Protein AF-A0A935FF14-F1 (afdb_monomer_lite)

pLDDT: mean 79.02, std 20.17, range [33.75, 96.62]

Foldseek 3Di:
DDDDDDDDDDDPDPPPPPLPPDDPPDDFDQDALLRLQVQFQFKFKWWWFAPDQFWIDIDTDGTPGHHVAAEADDDTGAALLRHGLNRLVVCVVVVVVPDPVLNVVSVVQSPDRTFMFMFGWHDDPRHTYTDRGPNSSSVCRTPPHPNVVVSVVSNVVSVVVVPDDDVPPDDDD

Structure (mmCIF, N/CA/C/O backbone):
data_AF-A0A935FF14-F1
#
_entry.id   AF-A0A935FF14-F1
#
loop_
_atom_site.group_PDB
_atom_site.id
_atom_site.type_symbol
_atom_site.label_atom_id
_atom_site.label_alt_id
_atom_site.label_comp_id
_atom_site.label_asym_id
_atom_site.label_entity_id
_atom_site.label_seq_id
_atom_site.pdbx_PDB_ins_code
_atom_site.Cartn_x
_atom_site.Cartn_y
_atom_site.Cartn_z
_atom_site.occupancy
_atom_site.B_iso_or_equiv
_atom_site.auth_seq_id
_atom_site.auth_comp_id
_atom_site.auth_asym_id
_atom_site.auth_atom_id
_atom_site.pdbx_PDB_model_num
ATOM 1 N N . MET A 1 1 ? 5.316 64.089 -0.628 1.00 36.31 1 MET A N 1
ATOM 2 C CA . MET A 1 1 ? 4.034 63.837 -1.321 1.00 36.31 1 MET A CA 1
ATOM 3 C C . MET A 1 1 ? 4.049 62.413 -1.860 1.00 36.31 1 MET A C 1
ATOM 5 O O . MET A 1 1 ? 5.102 61.960 -2.280 1.00 36.31 1 MET A O 1
ATOM 9 N N . SER A 1 2 ? 2.904 61.742 -1.722 1.00 37.34 2 SER A N 1
ATOM 10 C CA . SER A 1 2 ? 2.477 60.377 -2.091 1.00 37.34 2 SER A CA 1
ATOM 11 C C . SER A 1 2 ? 3.098 59.782 -3.379 1.00 37.34 2 SER A C 1
ATOM 13 O O . SER A 1 2 ? 3.523 60.529 -4.244 1.00 37.34 2 SER A O 1
ATOM 15 N N . ALA A 1 3 ? 3.149 58.468 -3.633 1.00 36.84 3 ALA A N 1
ATOM 16 C CA . ALA A 1 3 ? 2.221 57.410 -3.250 1.00 36.84 3 ALA A CA 1
ATOM 17 C C . ALA A 1 3 ? 2.850 56.000 -3.314 1.00 36.84 3 ALA A C 1
ATOM 19 O O . ALA A 1 3 ? 3.763 55.710 -4.084 1.00 36.84 3 ALA A O 1
ATOM 20 N N . THR A 1 4 ? 2.261 55.124 -2.511 1.00 47.81 4 THR A N 1
ATOM 21 C CA . THR A 1 4 ? 2.372 53.667 -2.427 1.00 47.81 4 THR A CA 1
ATOM 22 C C . THR A 1 4 ? 2.079 52.931 -3.743 1.00 47.81 4 THR A C 1
ATOM 24 O O . THR A 1 4 ? 1.053 53.161 -4.376 1.00 47.81 4 THR A O 1
ATOM 27 N N . ARG A 1 5 ? 2.895 51.919 -4.077 1.00 42.97 5 ARG A N 1
ATOM 28 C CA . ARG A 1 5 ? 2.479 50.759 -4.891 1.00 42.97 5 ARG A CA 1
ATOM 29 C C . ARG A 1 5 ? 3.102 49.472 -4.347 1.00 42.97 5 ARG A C 1
ATOM 31 O O . ARG A 1 5 ? 4.299 49.249 -4.475 1.00 42.97 5 ARG A O 1
ATOM 38 N N . ARG A 1 6 ? 2.260 48.618 -3.759 1.00 49.72 6 ARG A N 1
ATOM 39 C CA . ARG A 1 6 ? 2.514 47.179 -3.599 1.00 49.72 6 ARG A CA 1
ATOM 40 C C . ARG A 1 6 ? 2.119 46.468 -4.899 1.00 49.72 6 ARG A C 1
ATOM 42 O O . ARG A 1 6 ? 0.988 46.662 -5.339 1.00 49.72 6 ARG A O 1
ATOM 49 N N . PRO A 1 7 ? 2.952 45.574 -5.439 1.00 44.75 7 PRO A N 1
ATOM 50 C CA . PRO A 1 7 ? 2.498 44.344 -6.074 1.00 44.75 7 PRO A CA 1
ATOM 51 C C . PRO A 1 7 ? 2.697 43.216 -5.043 1.00 44.75 7 PRO A C 1
ATOM 53 O O . PRO A 1 7 ? 3.767 43.066 -4.468 1.00 44.75 7 PRO A O 1
ATOM 56 N N . GLY A 1 8 ? 1.671 42.492 -4.611 1.00 36.62 8 GLY A N 1
ATOM 57 C CA . GLY A 1 8 ? 0.818 41.684 -5.473 1.00 36.62 8 GLY A CA 1
ATOM 58 C C . GLY A 1 8 ? 1.291 40.239 -5.333 1.00 36.62 8 GLY A C 1
ATOM 59 O O . GLY A 1 8 ? 2.106 39.768 -6.117 1.00 36.62 8 GLY A O 1
ATOM 60 N N . ALA A 1 9 ? 0.840 39.573 -4.269 1.00 46.12 9 ALA A N 1
ATOM 61 C CA . ALA A 1 9 ? 1.061 38.154 -4.043 1.00 46.12 9 ALA A CA 1
ATOM 62 C C . ALA A 1 9 ? 0.356 37.338 -5.137 1.00 46.12 9 ALA A C 1
ATOM 64 O O . ALA A 1 9 ? -0.856 37.452 -5.290 1.00 46.12 9 ALA A O 1
ATOM 65 N N . CYS A 1 10 ? 1.111 36.523 -5.873 1.00 39.31 10 CYS A N 1
ATOM 66 C CA . CYS A 1 10 ? 0.623 35.376 -6.647 1.00 39.31 10 CYS A CA 1
ATOM 67 C C . CYS A 1 10 ? 1.812 34.471 -7.022 1.00 39.31 10 CYS A C 1
ATOM 69 O O . CYS A 1 10 ? 2.139 34.278 -8.185 1.00 39.31 10 CYS A O 1
ATOM 71 N N . PHE A 1 11 ? 2.495 33.922 -6.016 1.00 42.91 11 PHE A N 1
ATOM 72 C CA . PHE A 1 11 ? 3.443 32.818 -6.193 1.00 42.91 11 PHE A CA 1
ATOM 73 C C . PHE A 1 11 ? 2.891 31.614 -5.438 1.00 42.91 11 PHE A C 1
ATOM 75 O O . PHE A 1 11 ? 3.182 31.418 -4.264 1.00 42.91 11 PHE A O 1
ATOM 82 N N . GLY A 1 12 ? 2.016 30.847 -6.084 1.00 38.44 12 GLY A N 1
ATOM 83 C CA . GLY A 1 12 ? 1.423 29.686 -5.423 1.00 38.44 12 GLY A CA 1
ATOM 84 C C . GLY A 1 12 ? 0.294 29.014 -6.186 1.00 38.44 12 GLY A C 1
ATOM 85 O O . GLY A 1 12 ? -0.711 28.693 -5.575 1.00 38.44 12 GLY A O 1
ATOM 86 N N . ALA A 1 13 ? 0.407 28.839 -7.506 1.00 42.31 13 ALA A N 1
ATOM 87 C CA . ALA A 1 13 ? -0.578 28.034 -8.249 1.00 42.31 13 ALA A CA 1
ATOM 88 C C . ALA A 1 13 ? -0.100 27.475 -9.605 1.00 42.31 13 ALA A C 1
ATOM 90 O O . ALA A 1 13 ? -0.873 26.812 -10.286 1.00 42.31 13 ALA A O 1
ATOM 91 N N . ALA A 1 14 ? 1.146 27.709 -10.034 1.00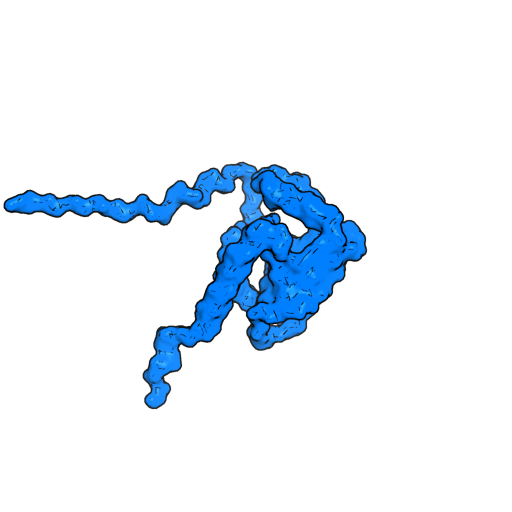 39.62 14 ALA A N 1
ATOM 92 C CA . ALA A 1 14 ? 1.542 27.455 -11.428 1.00 39.62 14 ALA A CA 1
ATOM 93 C C . ALA A 1 14 ? 2.401 26.194 -11.670 1.00 39.62 14 ALA A C 1
ATOM 95 O O . ALA A 1 14 ? 2.837 25.976 -12.793 1.00 39.62 14 ALA A O 1
ATOM 96 N N . LEU A 1 15 ? 2.644 25.343 -10.664 1.00 40.50 15 LEU A N 1
ATOM 97 C CA . LEU A 1 15 ? 3.533 24.170 -10.807 1.00 40.50 15 LEU A CA 1
ATOM 98 C C . LEU A 1 15 ? 2.837 22.798 -10.746 1.00 40.50 15 LEU A C 1
ATOM 100 O O . LEU A 1 15 ? 3.503 21.781 -10.906 1.00 40.50 15 LEU A O 1
ATOM 104 N N . LEU A 1 16 ? 1.509 22.748 -10.586 1.00 41.53 16 LEU A N 1
ATOM 105 C CA . LEU A 1 16 ? 0.749 21.487 -10.503 1.00 41.53 16 LEU A CA 1
ATOM 106 C C . LEU A 1 16 ? -0.112 21.168 -11.737 1.00 41.53 16 LEU A C 1
ATOM 108 O O . LEU A 1 16 ? -0.604 20.05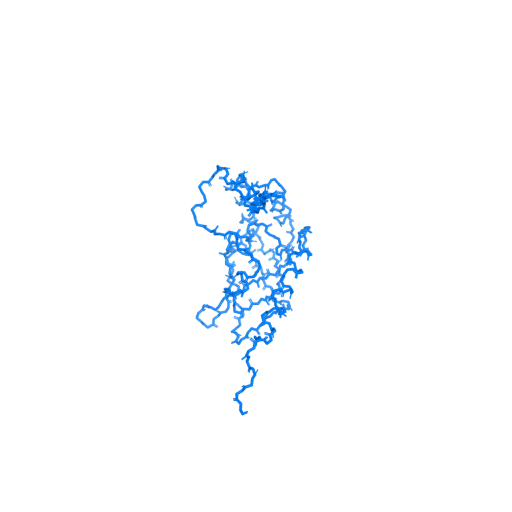2 -11.857 1.00 41.53 16 LEU A O 1
ATOM 112 N N . ALA A 1 17 ? -0.252 22.093 -12.691 1.00 42.12 17 ALA A N 1
ATOM 113 C CA . ALA A 1 17 ? -1.128 21.902 -13.854 1.00 42.12 17 ALA A CA 1
ATOM 114 C C . ALA A 1 17 ? -0.445 21.258 -15.082 1.00 42.12 17 ALA A C 1
ATOM 116 O O . ALA A 1 17 ? -1.123 20.889 -16.036 1.00 42.12 17 ALA A O 1
ATOM 117 N N . ALA A 1 18 ? 0.882 21.090 -15.084 1.00 39.12 18 ALA A N 1
ATOM 118 C CA . ALA A 1 18 ? 1.626 20.695 -16.289 1.00 39.12 18 ALA A CA 1
ATOM 119 C C . ALA A 1 18 ? 1.858 19.176 -16.466 1.00 39.12 18 ALA A C 1
ATOM 121 O O . ALA A 1 18 ? 2.474 18.774 -17.448 1.00 39.12 18 ALA A O 1
ATOM 122 N N . TRP A 1 19 ? 1.362 18.318 -15.564 1.00 44.94 19 TRP A N 1
ATOM 123 C CA . TRP A 1 19 ? 1.545 16.853 -15.648 1.00 44.94 19 TRP A CA 1
ATOM 124 C C . TRP A 1 19 ? 0.269 16.058 -15.969 1.00 44.94 19 TRP A C 1
ATOM 126 O O . TRP A 1 19 ? 0.285 14.831 -15.944 1.00 44.94 19 TRP A O 1
ATOM 136 N N . LEU A 1 20 ? -0.826 16.731 -16.334 1.00 42.19 20 LEU A N 1
ATOM 137 C CA . LEU A 1 20 ? -2.100 16.097 -16.714 1.00 42.19 20 LEU A CA 1
ATOM 138 C C . LEU A 1 20 ? -2.256 15.914 -18.240 1.00 42.19 20 LEU A C 1
ATOM 140 O O . LEU A 1 20 ? -3.359 15.937 -18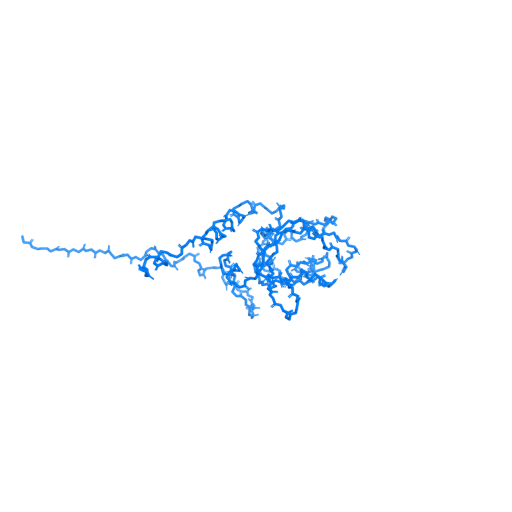.781 1.00 42.19 20 LEU A O 1
ATOM 144 N N . GLY A 1 21 ? -1.144 15.725 -18.954 1.00 35.56 21 GLY A N 1
ATOM 145 C CA . GLY A 1 21 ? -1.132 15.500 -20.398 1.00 35.56 21 GLY A CA 1
ATOM 146 C C . GLY A 1 21 ? -1.257 14.022 -20.783 1.00 35.56 21 GLY A C 1
ATOM 147 O O . GLY A 1 21 ? -0.315 13.257 -20.610 1.00 35.56 21 GLY A O 1
ATOM 148 N N . ALA A 1 22 ? -2.387 13.678 -21.406 1.00 38.72 22 ALA A N 1
ATOM 149 C CA . ALA A 1 22 ? -2.628 12.500 -22.252 1.00 38.72 22 ALA A CA 1
ATOM 150 C C . ALA A 1 22 ? -2.812 11.127 -21.567 1.00 38.72 22 ALA A C 1
ATOM 152 O O . ALA A 1 22 ? -1.971 10.228 -21.602 1.00 38.72 22 ALA A O 1
ATOM 153 N N . GLY A 1 23 ? -4.031 10.926 -21.077 1.00 34.22 23 GLY A N 1
ATOM 154 C CA . GLY A 1 23 ? -4.658 9.625 -20.866 1.00 34.22 23 GLY A CA 1
ATOM 155 C C . GLY A 1 23 ? -5.933 9.843 -20.069 1.00 34.22 23 GLY A C 1
ATOM 156 O O . GLY A 1 23 ? -5.854 10.350 -18.958 1.00 34.22 23 GLY A O 1
ATOM 157 N N . ARG A 1 24 ? -7.105 9.533 -20.631 1.00 34.56 24 ARG A N 1
ATOM 158 C CA . ARG A 1 24 ? -8.375 9.581 -19.893 1.00 34.56 24 ARG A CA 1
ATOM 159 C C . ARG A 1 24 ? -8.261 8.686 -18.655 1.00 34.56 24 ARG A C 1
ATOM 161 O O . ARG A 1 24 ? -8.312 7.465 -18.773 1.00 34.56 24 ARG A O 1
ATOM 168 N N . VAL A 1 25 ? -8.059 9.297 -17.492 1.00 39.69 25 VAL A N 1
ATOM 169 C CA . VAL A 1 25 ? -8.242 8.669 -16.184 1.00 39.69 25 VAL A CA 1
ATOM 170 C C . VAL A 1 25 ? -9.567 9.207 -15.668 1.00 39.69 25 VAL A C 1
ATOM 172 O O . VAL A 1 25 ? -9.617 10.185 -14.928 1.00 39.69 25 VAL A O 1
ATOM 175 N N . ASP A 1 26 ? -10.657 8.615 -16.150 1.00 36.69 26 ASP A N 1
ATOM 176 C CA . ASP A 1 26 ? -11.959 8.812 -15.532 1.00 36.69 26 ASP A CA 1
ATOM 177 C C . ASP A 1 26 ? -11.897 8.196 -14.118 1.00 36.69 26 ASP A C 1
ATOM 179 O O . ASP A 1 26 ? -11.708 6.990 -13.965 1.00 36.69 26 ASP A O 1
ATOM 183 N N . ALA A 1 27 ? -12.035 9.065 -13.110 1.00 33.75 27 ALA A N 1
ATOM 184 C CA . ALA A 1 27 ? -12.112 8.824 -11.662 1.00 33.75 27 ALA A CA 1
ATOM 185 C C . ALA A 1 27 ? -10.812 8.517 -10.881 1.00 33.75 27 ALA A C 1
ATOM 187 O O . ALA A 1 27 ? -10.233 7.435 -10.959 1.00 33.75 27 ALA A O 1
ATOM 188 N N . GLY A 1 28 ? -10.472 9.464 -9.994 1.00 50.06 28 GLY A N 1
ATOM 189 C CA . GLY A 1 28 ? -9.642 9.291 -8.799 1.00 50.06 28 GLY A CA 1
ATOM 190 C C . GLY A 1 28 ? -8.719 10.488 -8.569 1.00 50.06 28 GLY A C 1
ATOM 191 O O . GLY A 1 28 ? -7.712 10.656 -9.248 1.00 50.06 28 GLY A O 1
ATOM 192 N N . GLU A 1 29 ? -9.059 11.347 -7.616 1.00 54.59 29 GLU A N 1
ATOM 193 C CA . GLU A 1 29 ? -8.128 12.361 -7.119 1.00 54.59 29 GLU A CA 1
ATOM 194 C C . GLU A 1 29 ? -6.936 11.658 -6.451 1.00 54.59 29 GLU A C 1
ATOM 196 O O . GLU A 1 29 ? -7.119 10.675 -5.728 1.00 54.59 29 GLU A O 1
ATOM 201 N N . GLN A 1 30 ? -5.708 12.119 -6.703 1.00 70.62 30 GLN A N 1
ATOM 202 C CA . GLN A 1 30 ? -4.558 11.630 -5.947 1.00 70.62 30 GLN A CA 1
ATOM 203 C C . GLN A 1 30 ? -4.655 12.186 -4.527 1.00 70.62 30 GLN A C 1
ATOM 205 O O . GLN A 1 30 ? -4.373 13.359 -4.299 1.00 70.62 30 GLN A O 1
ATOM 210 N N . LEU A 1 31 ? -5.043 11.336 -3.580 1.00 80.38 31 LEU A N 1
ATOM 211 C CA . LEU A 1 31 ? -5.248 11.764 -2.206 1.00 80.38 31 LEU A CA 1
ATOM 212 C C . LEU A 1 31 ? -3.917 11.974 -1.486 1.00 80.38 31 LEU A C 1
ATOM 214 O O . LEU A 1 31 ? -2.977 11.176 -1.578 1.00 80.38 31 LEU A O 1
ATOM 218 N N . THR A 1 32 ? -3.859 13.044 -0.705 1.00 87.81 32 THR A N 1
ATOM 219 C CA . THR A 1 32 ? -2.825 13.242 0.303 1.00 87.81 32 THR A CA 1
ATOM 220 C C . THR A 1 32 ? -2.978 12.221 1.432 1.00 87.81 32 THR A C 1
ATOM 222 O O . THR A 1 32 ? -4.049 11.665 1.685 1.00 87.81 32 THR A O 1
ATOM 225 N N . VAL A 1 33 ? -1.903 12.011 2.195 1.00 90.31 33 VAL A N 1
ATOM 226 C CA . VAL A 1 33 ? -1.930 11.133 3.377 1.00 90.31 33 VAL A CA 1
ATOM 227 C C . VAL A 1 33 ? -2.997 11.568 4.391 1.00 90.31 33 VAL A C 1
ATOM 229 O O . VAL A 1 33 ? -3.641 10.723 5.014 1.00 90.31 33 VAL A O 1
ATOM 232 N N . LYS A 1 34 ? -3.221 12.880 4.528 1.00 90.75 34 LYS A N 1
ATOM 233 C CA . LYS A 1 34 ? -4.234 13.446 5.424 1.00 90.75 34 LYS A CA 1
ATOM 234 C C . LYS A 1 34 ? -5.653 13.109 4.965 1.00 90.75 34 LYS A C 1
ATOM 236 O O . LYS A 1 34 ? -6.477 12.730 5.793 1.00 90.75 34 LYS A O 1
ATOM 241 N N . GLU A 1 35 ? -5.927 13.188 3.666 1.00 90.00 35 GLU A N 1
ATOM 242 C CA . GLU A 1 35 ? -7.234 12.835 3.098 1.00 90.00 35 GLU A CA 1
ATOM 243 C C . GLU A 1 35 ? -7.511 11.334 3.190 1.00 90.00 35 GLU A C 1
ATOM 245 O O . GLU A 1 35 ? -8.615 10.940 3.569 1.00 90.00 35 GLU A O 1
ATOM 250 N N . LEU A 1 36 ? -6.504 10.489 2.943 1.00 89.38 36 LEU A N 1
ATOM 251 C CA . LEU A 1 36 ? -6.620 9.042 3.150 1.00 89.38 36 LEU A CA 1
ATOM 252 C C . LEU A 1 36 ? -6.933 8.712 4.602 1.00 89.38 36 LEU A C 1
ATOM 254 O O . LEU A 1 36 ? -7.861 7.954 4.881 1.00 89.38 36 LEU A O 1
ATOM 258 N N . LEU A 1 37 ? -6.199 9.316 5.538 1.00 91.31 37 LEU A N 1
ATOM 259 C CA . LEU A 1 37 ? -6.439 9.122 6.961 1.00 91.31 37 LEU A CA 1
ATOM 260 C C . LEU A 1 37 ? -7.836 9.608 7.372 1.00 91.31 37 LEU A C 1
ATOM 262 O O . LEU A 1 37 ? -8.497 8.956 8.179 1.00 91.31 37 LEU A O 1
ATOM 266 N N . ALA A 1 38 ? -8.310 10.727 6.821 1.00 89.88 38 ALA A N 1
ATOM 267 C CA . ALA A 1 38 ? -9.646 11.249 7.097 1.00 89.88 38 ALA A CA 1
ATOM 268 C C . ALA A 1 38 ? -10.757 10.281 6.654 1.00 89.88 38 ALA A C 1
ATOM 270 O O . ALA A 1 38 ? -11.757 10.148 7.355 1.00 89.88 38 ALA A O 1
ATOM 271 N N . ARG A 1 39 ? -10.557 9.568 5.538 1.00 87.88 39 ARG A N 1
ATOM 272 C CA . ARG A 1 39 ? -11.496 8.572 4.985 1.00 87.88 39 ARG A CA 1
ATOM 273 C C . ARG A 1 39 ? -11.357 7.174 5.597 1.00 87.88 39 ARG A C 1
ATOM 275 O O . ARG A 1 39 ? -12.103 6.268 5.230 1.00 87.88 39 ARG A O 1
ATOM 282 N N . SER A 1 40 ? -10.405 6.988 6.506 1.00 90.75 40 SER A N 1
ATOM 283 C CA . SER A 1 40 ? -10.079 5.686 7.080 1.00 90.75 40 SER A CA 1
ATOM 284 C C . SER A 1 40 ? -10.585 5.544 8.508 1.00 90.75 40 SER A C 1
ATOM 286 O O . SER A 1 40 ? -10.657 6.507 9.272 1.00 90.75 40 SER A O 1
ATOM 288 N N . SER A 1 41 ? -10.895 4.306 8.871 1.00 92.81 41 SER A N 1
ATOM 289 C CA . SER A 1 41 ? -11.275 3.871 10.218 1.00 92.81 41 SER A CA 1
ATOM 290 C C . SER A 1 41 ? -10.088 3.257 10.972 1.00 92.81 41 SER A C 1
ATOM 292 O O . SER A 1 41 ? -10.046 3.290 12.200 1.00 92.81 41 SER A O 1
ATOM 294 N N . ALA A 1 42 ? -9.092 2.739 10.244 1.00 93.62 42 ALA A N 1
ATOM 295 C CA . ALA A 1 42 ? -7.839 2.262 10.817 1.00 93.62 42 ALA A CA 1
ATOM 296 C C . ALA A 1 42 ? -6.676 2.338 9.810 1.00 93.62 42 ALA A C 1
ATOM 298 O O . ALA A 1 42 ? -6.883 2.458 8.601 1.00 93.62 42 ALA A O 1
ATOM 299 N N . VAL A 1 43 ? -5.446 2.239 10.314 1.00 94.69 43 VAL A N 1
ATOM 300 C CA . VAL A 1 43 ? -4.209 2.142 9.528 1.00 94.69 43 VAL A CA 1
ATOM 301 C C . VAL A 1 43 ? -3.324 1.041 10.107 1.00 94.69 43 VAL A C 1
ATOM 303 O O . VAL A 1 43 ? -3.066 1.003 11.312 1.00 94.69 43 VAL A O 1
ATOM 306 N N . ILE A 1 44 ? -2.831 0.155 9.245 1.00 94.69 44 ILE A N 1
ATOM 307 C CA . ILE A 1 44 ? -2.095 -1.048 9.646 1.00 94.69 44 ILE A CA 1
ATOM 308 C C . ILE A 1 44 ? -0.883 -1.303 8.750 1.00 94.69 44 ILE A C 1
ATOM 310 O O . ILE A 1 44 ? -0.914 -1.048 7.548 1.00 94.69 44 ILE A O 1
ATOM 314 N N . GLU A 1 45 ? 0.184 -1.841 9.328 1.00 95.75 45 GLU A N 1
ATOM 315 C CA . GLU A 1 45 ? 1.273 -2.469 8.587 1.00 95.75 45 GLU A CA 1
ATOM 316 C C . GLU A 1 45 ? 0.939 -3.926 8.285 1.00 95.75 45 GLU A C 1
ATOM 318 O O . GLU A 1 45 ? 0.555 -4.688 9.175 1.00 95.75 45 GLU A O 1
ATOM 323 N N . VAL A 1 46 ? 1.146 -4.334 7.037 1.00 94.94 46 VAL A N 1
ATOM 324 C CA . VAL A 1 46 ? 0.927 -5.708 6.588 1.00 94.94 46 VAL A CA 1
ATOM 325 C C . VAL A 1 46 ? 2.164 -6.272 5.902 1.00 94.94 46 VAL A C 1
ATOM 327 O O . VAL A 1 46 ? 2.949 -5.550 5.279 1.00 94.94 46 VAL A O 1
ATOM 330 N N . SER A 1 47 ? 2.305 -7.591 5.980 1.00 95.50 47 SER A N 1
ATOM 331 C CA . SER A 1 47 ? 3.186 -8.376 5.124 1.00 95.50 47 SER A CA 1
ATOM 332 C C . SER A 1 47 ? 2.346 -9.052 4.048 1.00 95.50 47 SER A C 1
ATOM 334 O O . SER A 1 47 ? 1.345 -9.700 4.348 1.00 95.50 47 SER A O 1
ATOM 336 N N . VAL A 1 48 ? 2.739 -8.895 2.789 1.00 94.12 48 VAL A N 1
ATOM 337 C CA . VAL A 1 48 ? 2.106 -9.530 1.634 1.00 94.12 48 VAL A CA 1
ATOM 338 C C . VAL A 1 48 ? 3.074 -10.547 1.063 1.00 94.12 48 VAL A C 1
ATOM 340 O O . VAL A 1 48 ? 4.175 -10.192 0.656 1.00 94.12 48 VAL A O 1
ATOM 343 N N . THR A 1 49 ? 2.653 -11.803 0.976 1.00 94.50 49 THR A N 1
ATOM 344 C CA . THR A 1 49 ? 3.402 -12.876 0.312 1.00 94.50 49 THR A CA 1
ATOM 345 C C . THR A 1 49 ? 2.668 -13.306 -0.949 1.00 94.50 49 THR A C 1
ATOM 347 O O . THR A 1 49 ? 1.463 -13.549 -0.912 1.00 94.50 49 THR A O 1
ATOM 350 N N . PHE A 1 50 ? 3.370 -13.432 -2.075 1.00 93.06 50 PHE A N 1
ATOM 351 C CA . PHE A 1 50 ? 2.764 -13.919 -3.314 1.00 93.06 50 PHE A CA 1
ATOM 352 C C . PHE A 1 50 ? 2.651 -15.445 -3.297 1.00 93.06 50 PHE A C 1
ATOM 354 O O . PHE A 1 50 ? 3.648 -16.154 -3.432 1.00 93.06 50 PHE A O 1
ATOM 361 N N . ALA A 1 51 ? 1.422 -15.949 -3.198 1.00 89.38 51 ALA A N 1
ATOM 362 C CA . ALA A 1 51 ? 1.090 -17.374 -3.234 1.00 89.38 51 ALA A CA 1
ATOM 363 C C . ALA A 1 51 ? 0.782 -17.836 -4.674 1.00 89.38 51 ALA A C 1
ATOM 365 O O . ALA A 1 51 ? -0.230 -18.476 -4.941 1.00 89.38 51 ALA A O 1
ATOM 366 N N . GLY A 1 52 ? 1.626 -17.435 -5.629 1.00 87.25 52 GLY A N 1
ATOM 367 C CA . GLY A 1 52 ? 1.407 -17.617 -7.066 1.00 87.25 52 GLY A CA 1
ATOM 368 C C . GLY A 1 52 ? 1.254 -16.292 -7.815 1.00 87.25 52 GLY A C 1
ATOM 369 O O . GLY A 1 52 ? 1.648 -15.232 -7.333 1.00 87.25 52 GLY A O 1
ATOM 370 N N . ALA A 1 53 ? 0.736 -16.352 -9.042 1.00 85.12 53 ALA A N 1
ATOM 371 C CA . ALA A 1 53 ? 0.618 -15.182 -9.915 1.00 85.12 53 ALA A CA 1
ATOM 372 C C . ALA A 1 53 ? -0.595 -14.293 -9.565 1.00 85.12 53 ALA A C 1
ATOM 374 O O . ALA A 1 53 ? -0.491 -13.064 -9.548 1.00 85.12 53 ALA A O 1
ATOM 375 N N . ARG A 1 54 ? -1.720 -14.928 -9.209 1.00 86.56 54 ARG A N 1
ATOM 376 C CA . ARG A 1 54 ? -3.022 -14.285 -8.944 1.00 86.56 54 ARG A CA 1
ATOM 377 C C . ARG A 1 54 ? -3.432 -14.261 -7.477 1.00 86.56 54 ARG A C 1
ATOM 379 O O . ARG A 1 54 ? -4.459 -13.680 -7.155 1.00 86.56 54 ARG A O 1
ATOM 386 N N . ALA A 1 55 ? -2.652 -14.890 -6.607 1.00 84.88 55 ALA A N 1
ATOM 387 C CA . ALA A 1 55 ? -2.982 -15.040 -5.201 1.00 84.88 55 ALA A CA 1
ATOM 388 C C . ALA A 1 55 ? -1.923 -14.385 -4.319 1.00 84.88 55 ALA A C 1
ATOM 390 O O . ALA A 1 55 ? -0.729 -14.358 -4.637 1.00 84.88 55 ALA A O 1
ATOM 391 N N . LEU A 1 56 ? -2.385 -13.877 -3.186 1.00 90.69 56 LEU A N 1
ATOM 392 C CA . LEU A 1 56 ? -1.546 -13.339 -2.136 1.00 90.69 56 LEU A CA 1
ATOM 393 C C . LEU A 1 56 ? -2.019 -13.850 -0.771 1.00 90.69 56 LEU A C 1
ATOM 395 O O . LEU A 1 56 ? -3.167 -14.260 -0.604 1.00 90.69 56 LEU A O 1
ATOM 399 N N . ARG A 1 57 ? -1.109 -13.834 0.197 1.00 91.31 57 ARG A N 1
ATOM 400 C CA . ARG A 1 57 ? -1.379 -14.010 1.623 1.00 91.31 57 ARG A CA 1
ATOM 401 C C . ARG A 1 57 ? -1.028 -12.696 2.307 1.00 91.31 57 ARG A C 1
ATOM 403 O O . ARG A 1 57 ? 0.097 -12.227 2.147 1.00 91.31 57 ARG A O 1
ATOM 410 N N . VAL A 1 58 ? -1.987 -12.110 3.021 1.00 92.38 58 VAL A N 1
ATOM 411 C CA . VAL A 1 58 ? -1.782 -10.885 3.805 1.00 92.38 58 VAL A CA 1
ATOM 412 C C . VAL A 1 58 ? -1.757 -11.246 5.277 1.00 92.38 58 VAL A C 1
ATOM 414 O O . VAL A 1 58 ? -2.661 -11.920 5.764 1.00 92.38 58 VAL A O 1
ATOM 417 N N . GLU A 1 59 ? -0.736 -10.778 5.976 1.00 92.56 59 GLU A N 1
ATOM 418 C CA . GLU A 1 59 ? -0.605 -10.919 7.420 1.00 92.56 59 GLU A CA 1
ATOM 419 C C . GLU A 1 59 ? -0.534 -9.534 8.047 1.00 92.56 59 GLU A C 1
ATOM 421 O O . GLU A 1 59 ? 0.382 -8.760 7.756 1.00 92.56 59 GLU A O 1
ATOM 426 N N . ALA A 1 60 ? -1.495 -9.235 8.918 1.00 91.31 60 ALA A N 1
ATOM 427 C CA . ALA A 1 60 ? -1.444 -8.080 9.802 1.00 91.31 60 ALA A CA 1
ATOM 428 C C . ALA A 1 60 ? -0.181 -8.152 10.675 1.00 91.31 60 ALA A C 1
ATOM 430 O O . ALA A 1 60 ? 0.087 -9.187 11.278 1.00 91.31 60 ALA A O 1
ATOM 431 N N . GLN A 1 61 ? 0.597 -7.070 10.722 1.00 93.00 61 GLN A N 1
ATOM 432 C CA . GLN A 1 61 ? 1.838 -7.004 11.501 1.00 93.00 61 GLN A CA 1
ATOM 433 C C . GLN A 1 61 ? 1.676 -6.079 12.707 1.00 93.00 61 GLN A C 1
ATOM 435 O O . GLN A 1 61 ? 1.872 -6.498 13.842 1.00 93.00 61 GLN A O 1
ATOM 440 N N . HIS A 1 62 ? 1.315 -4.814 12.467 1.00 92.12 62 HIS A N 1
ATOM 441 C CA . HIS A 1 62 ? 1.277 -3.798 13.517 1.00 92.12 62 HIS A CA 1
ATOM 442 C C . HIS A 1 62 ? 0.250 -2.701 13.216 1.00 92.12 62 HIS A C 1
ATOM 444 O O . HIS A 1 62 ? 0.241 -2.134 12.123 1.00 92.12 62 HIS A O 1
ATOM 450 N N . TRP A 1 63 ? -0.606 -2.382 14.188 1.00 93.75 63 TRP A N 1
ATOM 451 C CA . TRP A 1 63 ? -1.553 -1.271 14.087 1.00 93.75 63 TRP A CA 1
ATOM 452 C C . TRP A 1 63 ? -0.834 0.061 14.270 1.00 93.75 63 TRP A C 1
ATOM 454 O O . TRP A 1 63 ? -0.216 0.297 15.301 1.00 93.75 63 TRP A O 1
ATOM 464 N N . LEU A 1 64 ? -0.962 0.946 13.285 1.00 93.88 64 LEU A N 1
ATOM 465 C CA . LEU A 1 64 ? -0.449 2.316 13.367 1.00 93.88 64 LEU A CA 1
ATOM 466 C C . LEU A 1 64 ? -1.477 3.263 13.958 1.00 93.88 64 LEU A C 1
ATOM 468 O O . LEU A 1 64 ? -1.135 4.236 14.621 1.00 93.88 64 LEU A O 1
ATOM 472 N N . TRP A 1 65 ? -2.739 2.961 13.690 1.00 93.75 65 TRP A N 1
ATOM 473 C CA . TRP A 1 65 ? -3.882 3.580 14.317 1.00 93.75 65 TRP A CA 1
ATOM 474 C C . TRP A 1 65 ? -5.063 2.631 14.189 1.00 93.75 65 TRP A C 1
ATOM 476 O O . TRP A 1 65 ? -5.342 2.110 13.110 1.00 93.75 65 TRP A O 1
ATOM 486 N N . ARG A 1 66 ? -5.751 2.398 15.298 1.00 88.56 66 ARG A N 1
ATOM 487 C CA . ARG A 1 66 ? -6.964 1.593 15.359 1.00 88.56 66 ARG A CA 1
ATOM 488 C C . ARG A 1 66 ? -7.986 2.460 16.081 1.00 88.56 66 ARG A C 1
ATOM 490 O O . ARG A 1 66 ? -7.801 2.731 17.262 1.00 88.56 66 ARG A O 1
ATOM 497 N N . GLY A 1 67 ? -8.989 2.967 15.361 1.00 81.69 67 GLY A N 1
ATOM 498 C CA . GLY A 1 67 ? -10.164 3.548 16.016 1.00 81.69 67 GLY A CA 1
ATOM 499 C C . GLY A 1 67 ? -10.971 2.458 16.733 1.00 81.69 67 GLY A C 1
ATOM 500 O O . GLY A 1 67 ? -10.457 1.372 16.997 1.00 81.69 67 GLY A O 1
ATOM 501 N N . ASP A 1 68 ? -12.270 2.673 16.929 1.00 74.00 68 ASP A N 1
ATOM 502 C CA . ASP A 1 68 ? -13.182 1.683 17.544 1.00 74.00 68 ASP A CA 1
ATOM 503 C C . ASP A 1 68 ? -13.555 0.527 16.589 1.00 74.00 68 ASP A C 1
ATOM 505 O O . ASP A 1 68 ? -14.681 0.041 16.542 1.00 74.00 68 ASP A O 1
ATOM 509 N N . SER A 1 69 ? -12.621 0.142 15.723 1.00 66.25 69 SER A N 1
ATOM 510 C CA . SER A 1 69 ? -12.906 -0.568 14.481 1.00 66.25 69 SER A CA 1
ATOM 511 C C . SER A 1 69 ? -12.785 -2.090 14.586 1.00 66.25 69 SER A C 1
ATOM 513 O O . SER A 1 69 ? -11.996 -2.629 15.368 1.00 66.25 69 SER A O 1
ATOM 515 N N . ALA A 1 70 ? -13.554 -2.763 13.724 1.00 74.81 70 ALA A N 1
ATOM 516 C CA . ALA A 1 70 ? -13.652 -4.216 13.600 1.00 74.81 70 ALA A CA 1
ATOM 517 C C . ALA A 1 70 ? -12.353 -4.897 13.114 1.00 74.81 70 ALA A C 1
ATOM 519 O O . ALA A 1 70 ? -11.341 -4.247 12.859 1.00 74.81 70 ALA A O 1
ATOM 520 N N . GLU A 1 71 ? -12.375 -6.224 12.970 1.00 84.00 71 GLU A N 1
ATOM 521 C CA . GLU A 1 71 ? -11.225 -6.989 12.472 1.00 84.00 71 GLU A CA 1
ATOM 522 C C . GLU A 1 71 ? -10.938 -6.716 10.977 1.00 84.00 71 GLU A C 1
ATOM 524 O O . GLU A 1 71 ? -11.872 -6.551 10.173 1.00 84.00 71 GLU 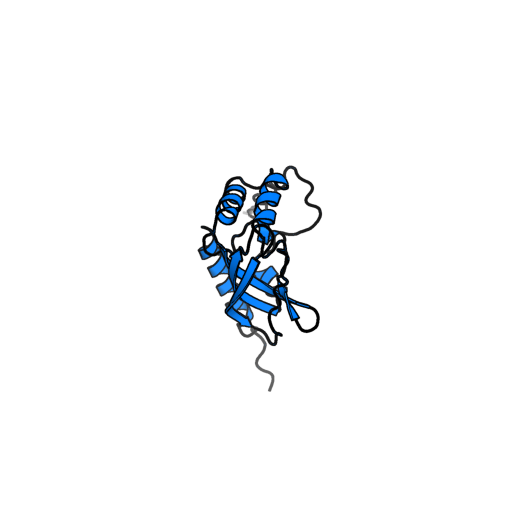A O 1
ATOM 529 N N . PRO A 1 72 ? -9.650 -6.663 10.577 1.00 85.44 72 PRO A N 1
ATOM 530 C CA . PRO A 1 72 ? -9.248 -6.455 9.197 1.00 85.44 72 PRO A CA 1
ATOM 531 C C . PRO A 1 72 ? -9.591 -7.670 8.340 1.00 85.44 72 PRO A C 1
ATOM 533 O O . PRO A 1 72 ? -9.290 -8.815 8.669 1.00 85.44 72 PRO A O 1
ATOM 536 N N . PHE A 1 73 ? -10.189 -7.397 7.189 1.00 86.56 73 PHE A N 1
ATOM 537 C CA . PHE A 1 73 ? -10.541 -8.375 6.182 1.00 86.56 73 PHE A CA 1
ATOM 538 C C . PHE A 1 73 ? -9.816 -8.059 4.877 1.00 86.56 73 PHE A C 1
ATOM 540 O O . PHE A 1 73 ? -10.139 -7.112 4.158 1.00 86.56 73 PHE A O 1
ATOM 547 N N . PHE A 1 74 ? -8.836 -8.899 4.563 1.00 82.56 74 PHE A N 1
ATOM 548 C CA . PHE A 1 74 ? -8.102 -8.869 3.307 1.00 82.56 74 PHE A CA 1
ATOM 549 C C . PHE A 1 74 ? -8.623 -10.004 2.421 1.00 82.56 74 PHE A C 1
ATOM 551 O O . PHE A 1 74 ? -8.158 -11.140 2.532 1.00 82.56 74 PHE A O 1
ATOM 558 N N . ASP A 1 75 ? -9.628 -9.728 1.587 1.00 67.88 75 ASP A N 1
ATOM 559 C CA . ASP A 1 75 ? -10.113 -10.734 0.636 1.00 67.88 75 ASP A CA 1
ATOM 560 C C . ASP A 1 75 ? -9.003 -11.140 -0.353 1.00 67.88 75 ASP A C 1
ATOM 562 O O . ASP A 1 75 ? -8.121 -10.351 -0.698 1.00 67.88 75 ASP A O 1
ATOM 566 N N . ARG A 1 76 ? -9.030 -12.398 -0.802 1.00 59.00 76 ARG A N 1
ATOM 567 C CA . ARG A 1 76 ? -7.933 -13.094 -1.497 1.00 59.00 76 ARG A CA 1
ATOM 568 C C . ARG A 1 76 ? -7.723 -12.695 -2.962 1.00 59.00 76 ARG A C 1
ATOM 570 O O . ARG A 1 76 ? -6.849 -13.266 -3.615 1.00 59.00 76 ARG A O 1
ATOM 577 N N . ALA A 1 77 ? -8.444 -11.712 -3.491 1.00 53.78 77 ALA A N 1
ATOM 578 C CA . ALA A 1 77 ? -8.235 -11.206 -4.845 1.00 53.78 77 ALA A CA 1
ATOM 579 C C . ALA A 1 77 ? -7.559 -9.829 -4.796 1.00 53.78 77 ALA A C 1
ATOM 581 O O . ALA A 1 77 ? -8.132 -8.862 -4.303 1.00 53.78 77 ALA A O 1
ATOM 582 N N . GLY A 1 78 ? -6.324 -9.745 -5.304 1.00 57.47 78 GLY A N 1
ATOM 583 C CA . GLY A 1 78 ? -5.523 -8.519 -5.302 1.00 57.47 78 GLY A CA 1
ATOM 584 C C . GLY A 1 78 ? -6.229 -7.339 -5.963 1.00 57.47 78 GLY A C 1
ATOM 585 O O . GLY A 1 78 ? -6.287 -7.249 -7.191 1.00 57.47 78 GLY A O 1
ATOM 586 N N . GLY A 1 79 ? -6.736 -6.431 -5.133 1.00 70.94 79 GLY A N 1
ATOM 587 C CA . GLY A 1 79 ? -7.261 -5.138 -5.549 1.00 70.94 79 GLY A CA 1
ATOM 588 C C . GLY A 1 79 ? -6.147 -4.145 -5.874 1.00 70.94 79 GLY A C 1
ATOM 589 O O . GLY A 1 79 ? -4.957 -4.457 -5.807 1.00 70.94 79 GLY A O 1
ATOM 590 N N . THR A 1 80 ? -6.527 -2.912 -6.213 1.00 77.06 80 THR A N 1
ATOM 591 C CA . THR A 1 80 ? -5.544 -1.878 -6.565 1.00 77.06 80 THR A CA 1
ATOM 592 C C . THR A 1 80 ? -4.629 -1.507 -5.393 1.00 77.06 80 THR A C 1
ATOM 594 O O . THR A 1 80 ? -3.465 -1.188 -5.592 1.00 77.06 80 THR A O 1
ATOM 597 N N . CYS A 1 81 ? -5.127 -1.620 -4.165 1.00 82.81 81 CYS A N 1
ATOM 598 C CA . CYS A 1 81 ? -4.411 -1.242 -2.957 1.00 82.81 81 CYS A CA 1
ATOM 599 C C . CYS A 1 81 ? -3.468 -2.325 -2.405 1.00 82.81 81 CYS A C 1
ATOM 601 O O . CYS A 1 81 ? -2.501 -1.999 -1.726 1.00 82.81 81 CYS A O 1
ATOM 603 N N . LEU A 1 82 ? -3.685 -3.599 -2.744 1.00 90.38 82 LEU A N 1
ATOM 604 C CA . LEU A 1 82 ? -2.763 -4.702 -2.449 1.00 90.38 82 LEU A CA 1
ATOM 605 C C . LEU A 1 82 ? -2.620 -5.582 -3.701 1.00 90.38 82 LEU A C 1
ATOM 607 O O . LEU A 1 82 ? -3.287 -6.615 -3.813 1.00 90.38 82 LEU A O 1
ATOM 611 N N . PRO A 1 83 ? -1.810 -5.158 -4.686 1.00 91.44 83 PRO A N 1
ATOM 612 C CA . PRO A 1 83 ? -1.783 -5.810 -5.985 1.00 91.44 83 PRO A CA 1
ATOM 613 C C . PRO A 1 83 ? -1.059 -7.161 -5.952 1.00 91.44 83 PRO A C 1
ATOM 615 O O . PRO A 1 83 ? 0.018 -7.322 -5.379 1.00 91.44 83 PRO A O 1
ATOM 618 N N . THR A 1 84 ? -1.623 -8.138 -6.661 1.00 92.56 84 THR A N 1
ATOM 619 C CA . THR A 1 84 ? -0.947 -9.406 -6.968 1.00 92.56 84 THR A CA 1
ATOM 620 C C . THR A 1 84 ? 0.162 -9.208 -8.002 1.00 92.56 84 THR A C 1
ATOM 622 O O . THR A 1 84 ? 0.263 -8.170 -8.662 1.00 92.56 84 THR A O 1
ATOM 625 N N . ARG A 1 85 ? 0.983 -10.244 -8.205 1.00 93.38 85 ARG A N 1
ATOM 626 C CA . ARG A 1 85 ? 2.019 -10.250 -9.244 1.00 93.38 85 ARG A CA 1
ATOM 627 C C . ARG A 1 85 ? 1.442 -9.997 -10.639 1.00 93.38 85 ARG A C 1
ATOM 629 O O . ARG A 1 85 ? 2.003 -9.197 -11.386 1.00 93.38 85 ARG A O 1
ATOM 636 N N . ASP A 1 86 ? 0.332 -10.645 -10.982 1.00 93.44 86 ASP A N 1
ATOM 637 C CA . ASP A 1 86 ? -0.335 -10.430 -12.268 1.00 93.44 86 ASP A CA 1
ATOM 638 C C . ASP A 1 86 ? -0.901 -9.020 -12.384 1.00 93.44 86 ASP A C 1
ATOM 640 O O . ASP A 1 86 ? -0.751 -8.401 -13.433 1.00 93.44 86 ASP A O 1
ATOM 644 N N . ARG A 1 87 ? -1.457 -8.464 -11.301 1.00 92.44 87 ARG A N 1
ATOM 645 C CA . ARG A 1 87 ? -1.953 -7.085 -11.298 1.00 92.44 87 ARG A CA 1
ATOM 646 C C . ARG A 1 87 ? -0.826 -6.079 -11.534 1.00 92.44 87 ARG A C 1
ATOM 648 O O . ARG A 1 87 ? -0.969 -5.206 -12.382 1.00 92.44 87 ARG A O 1
ATOM 655 N N . LEU A 1 88 ? 0.326 -6.255 -10.882 1.00 93.81 88 LEU A N 1
ATOM 656 C CA . LEU A 1 88 ? 1.521 -5.432 -11.115 1.00 93.81 88 LEU A CA 1
ATOM 657 C C . LEU A 1 88 ? 2.027 -5.533 -12.564 1.00 93.81 88 LEU A C 1
ATOM 659 O O . LEU A 1 88 ? 2.470 -4.541 -13.140 1.00 93.81 88 LEU A O 1
ATOM 663 N N . ARG A 1 89 ? 1.969 -6.724 -13.175 1.00 93.62 89 ARG A N 1
ATOM 664 C CA . ARG A 1 89 ? 2.326 -6.915 -14.593 1.00 93.62 89 ARG A CA 1
ATOM 665 C C . ARG A 1 89 ? 1.314 -6.248 -15.520 1.00 93.62 89 ARG A C 1
ATOM 667 O O . ARG A 1 89 ? 1.730 -5.549 -16.438 1.00 93.62 89 ARG A O 1
ATOM 674 N N . GLN A 1 90 ? 0.023 -6.421 -15.245 1.00 92.38 90 GLN A N 1
ATOM 675 C CA . GLN A 1 90 ? -1.073 -5.800 -15.983 1.00 92.38 90 GLN A CA 1
ATOM 676 C C . GLN A 1 90 ? -0.965 -4.275 -15.941 1.00 92.38 90 GLN A C 1
ATOM 678 O O . GLN A 1 90 ? -1.095 -3.627 -16.969 1.00 92.38 90 GLN A O 1
ATOM 683 N N . TRP A 1 91 ? -0.652 -3.682 -14.789 1.00 92.50 91 TRP A N 1
ATOM 684 C CA . TRP A 1 91 ? -0.466 -2.235 -14.686 1.00 92.50 91 TRP A CA 1
ATOM 685 C C . TRP A 1 91 ? 0.600 -1.702 -15.634 1.00 92.50 91 TRP A C 1
ATO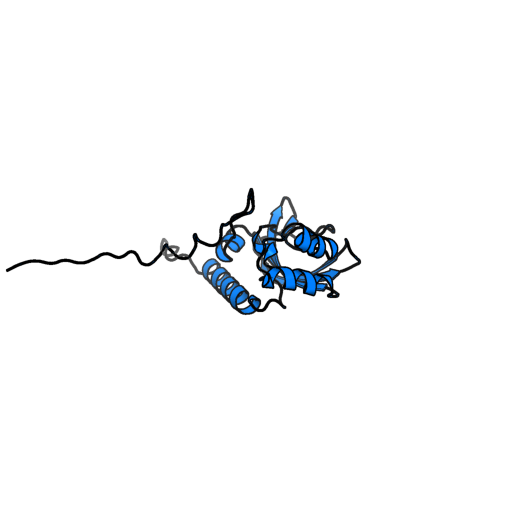M 687 O O . TRP A 1 91 ? 0.413 -0.645 -16.224 1.00 92.50 91 TRP A O 1
ATOM 697 N N . ARG A 1 92 ? 1.695 -2.441 -15.844 1.00 89.94 92 ARG A N 1
ATOM 698 C CA . ARG A 1 92 ? 2.756 -2.013 -16.767 1.00 89.94 92 ARG A CA 1
ATOM 699 C C . ARG A 1 92 ? 2.275 -1.905 -18.212 1.00 89.94 92 ARG A C 1
ATOM 701 O O . ARG A 1 92 ? 2.782 -1.039 -18.921 1.00 89.94 92 ARG A O 1
ATOM 708 N N . SER A 1 93 ? 1.352 -2.769 -18.641 1.00 88.50 93 SER A N 1
ATOM 709 C CA . SER A 1 93 ? 0.769 -2.705 -19.985 1.00 88.50 93 SER A CA 1
ATOM 710 C C . SER A 1 93 ? -0.400 -1.725 -20.059 1.00 88.50 93 SER A C 1
ATOM 712 O O . SER A 1 93 ? -0.485 -0.964 -21.014 1.00 88.50 93 SER A O 1
ATOM 714 N N . THR A 1 94 ? -1.272 -1.697 -19.048 1.00 88.88 94 THR A N 1
ATOM 715 C CA . THR A 1 94 ? -2.453 -0.821 -19.009 1.00 88.88 94 THR A CA 1
ATOM 716 C C . THR A 1 94 ? -2.085 0.653 -18.838 1.00 88.88 94 THR A C 1
ATOM 718 O O . THR A 1 94 ? -2.686 1.514 -19.469 1.00 88.88 94 THR A O 1
ATOM 721 N N . TYR A 1 95 ? -1.080 0.958 -18.018 1.00 88.19 95 TYR A N 1
ATOM 722 C CA . TYR A 1 95 ? -0.695 2.323 -17.664 1.00 88.19 95 TYR A CA 1
ATOM 723 C C . TYR A 1 95 ? 0.665 2.686 -18.262 1.00 88.19 95 TYR A C 1
ATOM 725 O O . TYR A 1 95 ? 1.604 3.058 -17.556 1.00 88.19 95 TYR A O 1
ATOM 733 N N . ALA A 1 96 ? 0.792 2.567 -19.584 1.00 87.12 96 ALA A N 1
ATOM 734 C CA . ALA A 1 96 ? 2.045 2.839 -20.288 1.00 87.12 96 ALA A CA 1
ATOM 735 C C . ALA A 1 96 ? 2.558 4.282 -20.095 1.00 87.12 96 ALA A C 1
ATOM 737 O O . ALA A 1 96 ? 3.770 4.492 -20.100 1.00 87.12 96 ALA A O 1
ATOM 738 N N . ASN A 1 97 ? 1.656 5.239 -19.847 1.00 85.12 97 ASN A N 1
ATOM 739 C CA . ASN A 1 97 ? 1.981 6.658 -19.661 1.00 85.12 97 ASN A CA 1
ATOM 740 C C . ASN A 1 97 ? 2.395 7.014 -18.222 1.00 85.12 97 ASN A C 1
ATOM 742 O O . ASN A 1 97 ? 2.775 8.152 -17.964 1.00 85.12 97 ASN A O 1
ATOM 746 N N . PHE A 1 98 ? 2.356 6.067 -17.273 1.00 84.50 98 PHE A N 1
ATOM 747 C CA . PHE A 1 98 ? 2.845 6.339 -15.919 1.00 84.50 98 PHE A CA 1
ATOM 748 C C . PHE A 1 98 ? 4.360 6.610 -15.912 1.00 84.50 98 PHE A C 1
ATOM 750 O O . PHE A 1 98 ? 5.098 5.993 -16.699 1.00 84.50 98 PHE A O 1
ATOM 757 N N . PRO A 1 99 ? 4.850 7.459 -14.984 1.00 88.69 99 PRO A N 1
ATOM 758 C CA . PRO A 1 99 ? 6.267 7.783 -14.878 1.00 88.69 99 PRO A CA 1
ATOM 759 C C . PRO A 1 99 ? 7.147 6.529 -14.882 1.00 88.69 99 PRO A C 1
ATOM 761 O O . PRO A 1 99 ? 6.873 5.544 -14.187 1.00 88.69 99 PRO A O 1
ATOM 764 N N . ALA A 1 100 ? 8.225 6.558 -15.672 1.00 90.06 100 ALA A N 1
ATOM 765 C CA . ALA A 1 100 ? 9.127 5.416 -15.828 1.00 90.06 100 ALA A CA 1
ATOM 766 C C . ALA A 1 100 ? 9.643 4.845 -14.486 1.00 90.06 100 ALA A C 1
ATOM 768 O O . ALA A 1 100 ? 9.635 3.617 -14.345 1.00 90.06 100 ALA A O 1
ATOM 769 N N . PRO A 1 101 ? 9.996 5.666 -13.469 1.00 88.69 101 PRO A N 1
ATOM 770 C CA . PRO A 1 101 ? 10.391 5.152 -12.155 1.00 88.69 101 PRO A CA 1
ATOM 771 C C . PRO A 1 101 ? 9.299 4.317 -11.466 1.00 88.69 101 PRO A C 1
ATOM 773 O O . PRO A 1 101 ? 9.590 3.269 -10.884 1.00 88.69 101 PRO A O 1
ATOM 776 N N . THR A 1 102 ? 8.033 4.726 -11.576 1.00 88.81 102 THR A N 1
ATOM 777 C CA . THR A 1 102 ? 6.886 4.006 -11.002 1.00 88.81 102 THR A CA 1
ATOM 778 C C . THR A 1 102 ? 6.661 2.675 -11.716 1.00 88.81 102 THR A C 1
ATOM 780 O O . THR A 1 102 ? 6.539 1.631 -11.075 1.00 88.81 102 THR A O 1
ATOM 783 N N . ARG A 1 103 ? 6.719 2.661 -13.054 1.00 93.06 103 ARG A N 1
ATOM 784 C CA . ARG A 1 103 ? 6.600 1.414 -13.832 1.00 93.06 103 ARG A CA 1
ATOM 785 C C . ARG A 1 103 ? 7.736 0.430 -13.541 1.00 93.06 103 ARG A C 1
ATOM 787 O O . ARG A 1 103 ? 7.502 -0.781 -13.470 1.00 93.06 103 ARG A O 1
ATOM 794 N N . ALA A 1 104 ? 8.958 0.928 -13.343 1.00 93.25 104 ALA A N 1
ATOM 795 C CA . ALA A 1 104 ? 10.095 0.110 -12.923 1.00 93.25 104 ALA A CA 1
ATOM 796 C C . ALA A 1 104 ? 9.858 -0.516 -11.538 1.00 93.25 104 ALA A C 1
ATOM 798 O O . ALA A 1 104 ? 10.175 -1.689 -11.326 1.00 93.25 104 ALA A O 1
ATOM 799 N N . ARG A 1 105 ? 9.214 0.215 -10.619 1.00 93.62 105 ARG A N 1
ATOM 800 C CA . ARG A 1 105 ? 8.834 -0.303 -9.299 1.00 93.62 105 ARG A CA 1
ATOM 801 C C . ARG A 1 105 ? 7.830 -1.445 -9.385 1.00 93.62 105 ARG A C 1
ATOM 803 O O . ARG A 1 105 ? 8.009 -2.454 -8.703 1.00 93.62 105 ARG A O 1
ATOM 810 N N . TRP A 1 106 ? 6.820 -1.329 -10.245 1.00 95.50 106 TRP A N 1
ATOM 811 C CA . TRP A 1 106 ? 5.871 -2.421 -10.486 1.00 95.50 106 TRP A CA 1
ATOM 812 C C . TRP A 1 106 ? 6.590 -3.679 -10.973 1.00 95.50 106 TRP A C 1
ATOM 814 O O . TRP A 1 106 ? 6.324 -4.778 -10.490 1.00 95.50 106 TRP A O 1
ATOM 824 N N . ALA A 1 107 ? 7.553 -3.518 -11.887 1.00 95.25 107 ALA A N 1
ATOM 825 C CA . ALA A 1 107 ? 8.363 -4.623 -12.391 1.00 95.25 107 ALA A CA 1
ATOM 826 C C . ALA A 1 107 ? 9.220 -5.270 -11.292 1.00 95.25 107 ALA A C 1
ATOM 828 O O . ALA A 1 107 ? 9.298 -6.497 -11.221 1.00 95.25 107 ALA A O 1
ATOM 829 N N . GLN A 1 108 ? 9.839 -4.454 -10.435 1.00 95.81 108 GLN A N 1
ATOM 830 C CA . GLN A 1 108 ? 10.637 -4.926 -9.306 1.00 95.81 108 GLN A CA 1
ATOM 831 C C . GLN A 1 108 ? 9.782 -5.728 -8.320 1.00 95.81 108 GLN A C 1
ATOM 833 O O . GLN A 1 108 ? 10.130 -6.860 -7.988 1.00 95.81 108 GLN A O 1
ATOM 838 N N . LEU A 1 109 ? 8.641 -5.182 -7.892 1.00 95.00 109 LEU A N 1
ATOM 839 C CA . LEU A 1 109 ? 7.752 -5.860 -6.948 1.00 95.00 109 LEU A CA 1
ATOM 840 C C . LEU A 1 109 ? 7.156 -7.137 -7.542 1.00 95.00 109 LEU A C 1
ATOM 842 O O . LEU A 1 109 ? 7.110 -8.152 -6.857 1.00 95.00 109 LEU A O 1
ATOM 846 N N . ALA A 1 110 ? 6.812 -7.157 -8.833 1.00 94.88 110 ALA A N 1
ATOM 847 C CA . ALA A 1 110 ? 6.318 -8.366 -9.496 1.00 94.88 110 ALA A CA 1
ATOM 848 C C . ALA A 1 110 ? 7.340 -9.524 -9.503 1.00 94.88 110 ALA A C 1
ATOM 850 O O . ALA A 1 110 ? 6.951 -10.684 -9.655 1.00 94.88 110 ALA A O 1
ATOM 851 N N . ARG A 1 111 ? 8.640 -9.240 -9.353 1.00 95.44 111 ARG A N 1
ATOM 852 C CA . ARG A 1 111 ? 9.709 -10.252 -9.257 1.00 95.44 111 ARG A CA 1
ATOM 853 C C . ARG A 1 111 ? 10.026 -10.663 -7.818 1.00 95.44 111 ARG A C 1
ATOM 855 O O . ARG A 1 111 ? 10.672 -11.687 -7.619 1.00 95.44 111 ARG A O 1
ATOM 862 N N . ALA A 1 112 ? 9.576 -9.900 -6.825 1.00 95.12 112 ALA A N 1
ATOM 863 C CA . ALA A 1 112 ? 9.793 -10.219 -5.421 1.00 95.12 112 ALA A CA 1
ATOM 864 C C . ALA A 1 112 ? 8.966 -11.443 -4.979 1.00 95.12 112 ALA A C 1
ATOM 866 O O . ALA A 1 112 ? 8.042 -11.888 -5.670 1.00 95.12 112 ALA A O 1
ATOM 867 N N . LYS A 1 113 ? 9.289 -11.983 -3.796 1.00 95.56 113 LYS A N 1
ATOM 868 C CA . LYS A 1 113 ? 8.470 -13.005 -3.113 1.00 95.56 113 LYS A CA 1
ATOM 869 C C . LYS A 1 113 ? 7.226 -12.406 -2.442 1.00 95.56 113 LYS A C 1
ATOM 871 O O . LYS A 1 113 ? 6.264 -13.119 -2.178 1.00 95.56 113 LYS A O 1
ATOM 876 N N . GLY A 1 114 ? 7.249 -11.103 -2.194 1.00 94.94 114 GLY A N 1
ATOM 877 C CA . GLY A 1 114 ? 6.249 -10.377 -1.431 1.00 94.94 114 GLY A CA 1
ATOM 878 C C . GLY A 1 114 ? 6.727 -8.958 -1.142 1.00 94.94 114 GLY A C 1
ATOM 879 O O . GLY A 1 114 ? 7.766 -8.537 -1.659 1.00 94.94 114 GLY A O 1
ATOM 880 N N . TYR A 1 115 ? 5.986 -8.227 -0.319 1.00 96.06 115 TYR A N 1
ATOM 881 C CA . TYR A 1 115 ? 6.343 -6.882 0.118 1.00 96.06 115 TYR A CA 1
ATOM 882 C C . TYR A 1 115 ? 5.682 -6.534 1.451 1.00 96.06 115 TYR A C 1
ATOM 884 O O . TYR A 1 115 ? 4.693 -7.141 1.850 1.00 96.06 115 TYR A O 1
ATOM 892 N N . ARG A 1 116 ? 6.225 -5.526 2.134 1.00 96.44 116 ARG A N 1
ATOM 893 C CA . ARG A 1 116 ? 5.595 -4.906 3.304 1.00 96.44 116 ARG A CA 1
ATOM 894 C C . ARG A 1 116 ? 4.991 -3.569 2.916 1.00 96.44 116 ARG A C 1
ATOM 896 O O . ARG A 1 116 ? 5.598 -2.827 2.141 1.00 96.44 116 ARG A O 1
ATOM 903 N N . ALA A 1 117 ? 3.821 -3.271 3.457 1.00 95.31 117 ALA A N 1
ATOM 904 C CA . ALA A 1 117 ? 3.055 -2.082 3.114 1.00 95.31 117 ALA A CA 1
ATOM 905 C C . ALA A 1 117 ? 2.326 -1.519 4.331 1.00 95.31 117 ALA A C 1
ATOM 907 O O . ALA A 1 117 ? 1.969 -2.259 5.246 1.00 95.31 117 ALA A O 1
ATOM 908 N N . VAL A 1 118 ? 2.072 -0.214 4.303 1.00 95.38 118 VAL A N 1
ATOM 909 C CA . VAL A 1 118 ? 1.051 0.417 5.141 1.00 95.38 118 VAL A CA 1
ATOM 910 C C . VAL A 1 118 ? -0.263 0.462 4.365 1.00 95.38 118 VAL A C 1
ATOM 912 O O . VAL A 1 118 ? -0.278 0.858 3.201 1.00 95.38 118 VAL A O 1
ATOM 915 N N . VAL A 1 119 ? -1.358 0.066 5.009 1.00 93.31 119 VAL A N 1
ATOM 916 C CA . VAL A 1 119 ? -2.694 -0.013 4.415 1.00 93.31 119 VAL A CA 1
ATOM 917 C C . VAL A 1 119 ? -3.664 0.822 5.235 1.00 93.31 119 VAL A C 1
ATOM 919 O O . VAL A 1 119 ? -3.764 0.673 6.454 1.00 93.31 119 VAL A O 1
ATOM 922 N N . PHE A 1 120 ? -4.400 1.677 4.536 1.00 92.62 120 PHE A N 1
ATOM 923 C CA . PHE A 1 120 ? -5.561 2.380 5.058 1.00 92.62 120 PHE A CA 1
ATOM 924 C C . PHE A 1 120 ? -6.782 1.476 4.959 1.00 92.62 120 PHE A C 1
ATOM 926 O O . PHE A 1 120 ? -7.017 0.863 3.915 1.00 92.62 120 PHE A O 1
ATOM 933 N N . LEU A 1 121 ? -7.543 1.377 6.043 1.00 92.25 121 LEU A N 1
ATOM 934 C CA . LEU A 1 121 ? -8.732 0.543 6.122 1.00 92.25 121 LEU A CA 1
ATOM 935 C C . LEU A 1 121 ? -9.959 1.406 6.391 1.00 92.25 121 LEU A C 1
ATOM 937 O O . LEU A 1 121 ? -9.925 2.287 7.252 1.00 92.25 121 LEU A O 1
ATOM 941 N N . ARG A 1 122 ? -11.065 1.094 5.719 1.00 90.69 122 ARG A N 1
ATOM 942 C CA . ARG A 1 122 ? -12.388 1.676 5.977 1.00 90.69 122 ARG A CA 1
ATOM 943 C C . ARG A 1 122 ? -13.350 0.619 6.497 1.00 90.69 122 ARG A C 1
ATOM 945 O O . ARG A 1 122 ? -13.254 -0.552 6.124 1.00 90.69 122 ARG A O 1
ATOM 952 N N . GLN A 1 123 ? -14.302 1.042 7.316 1.00 90.00 123 GLN A N 1
ATOM 953 C CA . GLN A 1 123 ? -15.392 0.180 7.754 1.00 90.00 123 GLN A CA 1
ATOM 954 C C . GLN A 1 123 ? -16.340 -0.131 6.584 1.00 90.00 123 GLN A C 1
ATOM 956 O O . GLN A 1 123 ? -16.848 0.773 5.923 1.00 90.00 123 GLN A O 1
ATOM 961 N N . GLN A 1 124 ? -16.604 -1.416 6.348 1.00 87.56 124 GLN A N 1
ATOM 962 C CA . GLN A 1 124 ? -17.634 -1.906 5.436 1.00 87.56 124 GLN A CA 1
ATOM 963 C C . GLN A 1 124 ? -18.414 -3.033 6.126 1.00 87.56 124 GLN A C 1
ATOM 965 O O . GLN A 1 124 ? -17.932 -4.160 6.264 1.00 87.56 124 GLN A O 1
ATOM 970 N N . GLY A 1 125 ? -19.631 -2.726 6.584 1.00 87.56 125 GLY A N 1
ATOM 971 C CA . GLY A 1 125 ? -20.411 -3.653 7.408 1.00 87.56 125 GLY A CA 1
ATOM 972 C C . GLY A 1 125 ? -19.662 -3.988 8.707 1.00 87.56 125 GLY A C 1
ATOM 973 O O . GLY A 1 125 ? -19.190 -3.061 9.359 1.00 87.56 125 GLY A O 1
ATOM 974 N N . PRO A 1 126 ? -19.503 -5.270 9.090 1.00 88.75 126 PRO A N 1
ATOM 975 C CA . PRO A 1 126 ? -18.779 -5.669 10.299 1.00 88.75 126 PRO A CA 1
ATOM 976 C C . PRO A 1 126 ? -17.264 -5.835 10.087 1.00 88.75 126 PRO A C 1
ATOM 978 O O . PRO A 1 126 ? -16.598 -6.429 10.928 1.00 88.75 126 PRO A O 1
ATOM 981 N N . ARG A 1 127 ? -16.706 -5.394 8.953 1.00 89.50 127 ARG A N 1
ATOM 982 C CA . ARG A 1 127 ? -15.306 -5.652 8.581 1.00 89.50 127 ARG A CA 1
ATOM 983 C C . ARG A 1 127 ? -14.574 -4.367 8.235 1.00 89.50 127 ARG A C 1
ATOM 985 O O . ARG A 1 127 ? -15.167 -3.424 7.714 1.00 89.50 127 ARG A O 1
ATOM 992 N N . LEU A 1 128 ? -13.266 -4.376 8.454 1.00 89.88 128 LEU A N 1
ATOM 993 C CA . LEU A 1 128 ? -12.362 -3.378 7.900 1.00 89.88 128 LEU A CA 1
ATOM 994 C C . LEU A 1 128 ? -11.804 -3.865 6.564 1.00 89.88 128 LEU A C 1
ATOM 996 O O . LEU A 1 128 ? -11.179 -4.919 6.511 1.00 89.88 128 LEU A O 1
ATOM 1000 N N . VAL A 1 129 ? -11.987 -3.097 5.494 1.00 89.25 129 VAL A N 1
ATOM 1001 C CA . VAL A 1 129 ? -11.470 -3.435 4.158 1.00 89.25 129 VAL A CA 1
ATOM 1002 C C . VAL A 1 129 ? -10.455 -2.395 3.681 1.00 89.25 129 VAL A C 1
ATOM 1004 O O . VAL A 1 129 ? -10.580 -1.223 4.047 1.00 89.25 129 VAL A O 1
ATOM 1007 N N . PRO A 1 130 ? -9.468 -2.774 2.851 1.00 89.31 130 PRO A N 1
ATOM 1008 C CA . PRO A 1 130 ? -8.537 -1.824 2.249 1.00 89.31 130 PRO A CA 1
ATOM 1009 C C . PRO A 1 130 ? -9.218 -0.688 1.470 1.00 89.31 130 PRO A C 1
ATOM 1011 O O . PRO A 1 130 ? -10.119 -0.921 0.662 1.00 89.31 130 PRO A O 1
ATOM 1014 N N . CYS A 1 131 ? -8.743 0.542 1.672 1.00 85.44 131 CYS A N 1
ATOM 1015 C CA . CYS A 1 131 ? -9.075 1.700 0.846 1.00 85.44 131 CYS A CA 1
ATOM 1016 C C . CYS A 1 131 ? -8.319 1.600 -0.487 1.00 85.44 131 CYS A C 1
ATOM 1018 O O . CYS A 1 131 ? -7.097 1.728 -0.531 1.00 85.44 131 CYS A O 1
ATOM 1020 N N . CYS A 1 132 ? -9.043 1.328 -1.572 1.00 79.06 132 CYS A N 1
ATOM 1021 C CA . CYS A 1 132 ? -8.479 1.187 -2.913 1.00 79.06 132 CYS A CA 1
ATOM 1022 C C . CYS A 1 132 ? -8.643 2.476 -3.712 1.00 79.06 132 CYS A C 1
ATOM 1024 O O . CYS A 1 132 ? -9.634 2.645 -4.414 1.00 79.06 132 CYS A O 1
ATOM 1026 N N . GLU A 1 133 ? -7.643 3.343 -3.614 1.00 77.19 133 GLU A N 1
ATOM 1027 C CA . GLU A 1 133 ? -7.598 4.652 -4.266 1.00 77.19 133 GLU A CA 1
ATOM 1028 C C . GLU A 1 133 ? -6.431 4.717 -5.273 1.00 77.19 133 GLU A C 1
ATOM 1030 O O . GLU A 1 133 ? -5.548 3.845 -5.292 1.00 77.19 133 GLU A O 1
ATOM 1035 N N . LEU A 1 134 ? -6.428 5.717 -6.165 1.00 71.69 134 LEU A N 1
ATOM 1036 C CA . LEU A 1 134 ? -5.444 5.792 -7.254 1.00 71.69 134 LEU A CA 1
ATOM 1037 C C . LEU A 1 134 ? -4.009 6.023 -6.771 1.00 71.69 134 LEU A C 1
ATOM 1039 O O . LEU A 1 134 ? -3.075 5.585 -7.450 1.00 71.69 134 LEU A O 1
ATOM 1043 N N . GLU A 1 135 ? -3.787 6.631 -5.600 1.00 77.12 135 GLU A N 1
ATOM 1044 C CA . GLU A 1 135 ? -2.425 6.808 -5.089 1.00 77.12 135 GLU A CA 1
ATOM 1045 C C . GLU A 1 135 ? -1.727 5.474 -4.807 1.00 77.12 135 GLU A C 1
ATOM 1047 O O . GLU A 1 135 ? -0.490 5.413 -4.804 1.00 77.12 135 GLU A O 1
ATOM 1052 N N . ALA A 1 136 ? -2.491 4.389 -4.636 1.00 79.75 136 ALA A N 1
ATOM 1053 C CA . ALA A 1 136 ? -1.936 3.055 -4.496 1.00 79.75 136 ALA A CA 1
ATOM 1054 C C . ALA A 1 136 ? -1.100 2.637 -5.718 1.00 79.75 136 ALA A C 1
ATOM 1056 O O . ALA A 1 136 ? -0.130 1.899 -5.553 1.00 79.75 136 ALA A O 1
ATOM 1057 N N . LEU A 1 137 ? -1.376 3.174 -6.915 1.00 86.69 137 LEU A N 1
ATOM 1058 C CA . LEU A 1 137 ? -0.563 2.928 -8.113 1.00 86.69 137 LEU A CA 1
ATOM 1059 C C . LEU A 1 137 ? 0.877 3.442 -7.967 1.00 86.69 137 LEU A C 1
ATOM 1061 O O . LEU A 1 137 ? 1.791 2.876 -8.566 1.00 86.69 137 LEU A O 1
ATOM 1065 N N . SER A 1 138 ? 1.114 4.473 -7.148 1.00 87.56 138 SER A N 1
ATOM 1066 C CA . SER A 1 138 ? 2.475 4.957 -6.871 1.00 87.56 138 SER A CA 1
ATOM 1067 C C . SER A 1 138 ? 3.297 3.967 -6.038 1.00 87.56 138 SER A C 1
ATOM 1069 O O . SER A 1 138 ? 4.523 3.974 -6.110 1.00 87.56 138 SER A O 1
ATOM 1071 N N . LEU A 1 139 ? 2.628 3.110 -5.252 1.00 91.00 139 LEU A N 1
ATOM 1072 C CA . LEU A 1 139 ? 3.228 2.197 -4.273 1.00 91.00 139 LEU A CA 1
ATOM 1073 C C . LEU A 1 139 ? 4.157 2.887 -3.256 1.00 91.00 139 LEU A C 1
ATOM 1075 O O . LEU A 1 139 ? 5.013 2.236 -2.658 1.00 91.00 139 LEU A O 1
ATOM 1079 N N . THR A 1 140 ? 3.973 4.189 -3.009 1.00 91.88 140 THR A N 1
ATOM 1080 C CA . THR A 1 140 ? 4.784 4.944 -2.033 1.00 91.88 140 THR A CA 1
ATOM 1081 C C . THR A 1 140 ? 4.631 4.405 -0.604 1.00 91.88 140 THR A C 1
ATOM 1083 O O . THR A 1 140 ? 5.550 4.509 0.201 1.00 91.88 140 THR A O 1
ATOM 1086 N N . HIS A 1 141 ? 3.503 3.753 -0.314 1.00 91.56 141 HIS A N 1
ATOM 1087 C CA . HIS A 1 141 ? 3.185 3.095 0.955 1.00 91.56 141 HIS A CA 1
ATOM 1088 C C . HIS A 1 141 ? 3.908 1.743 1.165 1.00 91.56 141 HIS A C 1
ATOM 1090 O O . HIS A 1 141 ? 3.742 1.110 2.209 1.00 91.56 141 HIS A O 1
ATOM 1096 N N . VAL A 1 142 ? 4.697 1.273 0.188 1.00 94.44 142 VAL A N 1
ATOM 1097 C CA . VAL A 1 142 ? 5.502 0.044 0.277 1.00 94.44 142 VAL A CA 1
ATOM 1098 C C . VAL A 1 142 ? 6.875 0.354 0.870 1.00 94.44 142 VAL A C 1
ATOM 1100 O O . VAL A 1 142 ? 7.565 1.258 0.412 1.00 94.44 142 VAL A O 1
ATOM 1103 N N . PHE A 1 143 ? 7.335 -0.459 1.821 1.00 95.12 143 PHE A N 1
ATOM 1104 C CA . PHE A 1 143 ? 8.546 -0.200 2.620 1.00 95.12 143 PHE A CA 1
ATOM 1105 C C . PHE A 1 143 ? 9.828 -0.060 1.792 1.00 95.12 143 PHE A C 1
ATOM 1107 O O . PHE A 1 143 ? 10.737 0.677 2.153 1.00 95.12 143 PHE A O 1
ATOM 1114 N N . THR A 1 144 ? 9.913 -0.768 0.666 1.00 93.88 144 THR A N 1
ATOM 1115 C CA . THR A 1 144 ? 11.077 -0.719 -0.232 1.00 93.88 144 THR A CA 1
ATOM 1116 C C . THR A 1 144 ? 11.053 0.472 -1.197 1.00 93.88 144 THR A C 1
ATOM 1118 O O . THR A 1 144 ? 11.929 0.581 -2.058 1.00 93.88 144 THR A O 1
ATOM 1121 N N . HIS A 1 145 ? 10.017 1.315 -1.148 1.00 92.69 145 HIS A N 1
ATOM 1122 C CA . HIS A 1 145 ? 9.904 2.492 -2.001 1.00 92.69 145 HIS A CA 1
ATOM 1123 C C . HIS A 1 145 ? 10.855 3.602 -1.505 1.00 92.69 145 HIS A C 1
ATOM 1125 O O . HIS A 1 145 ? 10.850 3.898 -0.314 1.00 92.69 145 HIS A O 1
ATOM 1131 N N . PRO A 1 146 ? 11.635 4.276 -2.373 1.00 91.81 146 PRO A N 1
ATOM 1132 C CA . PRO A 1 146 ? 12.559 5.335 -1.942 1.00 91.81 146 PRO A CA 1
ATOM 1133 C C . PRO A 1 146 ? 11.866 6.500 -1.220 1.00 91.81 146 PRO A C 1
ATOM 1135 O O . PRO A 1 146 ? 12.392 7.050 -0.263 1.00 91.81 146 PRO A O 1
ATOM 1138 N N . GLY A 1 147 ? 10.647 6.840 -1.647 1.00 91.44 147 GLY A N 1
ATOM 1139 C CA . GLY A 1 147 ? 9.807 7.852 -0.998 1.00 91.44 147 GLY A CA 1
ATOM 1140 C C . GLY A 1 147 ? 9.076 7.381 0.266 1.00 91.44 147 GLY A C 1
ATOM 1141 O O . GLY A 1 147 ? 8.341 8.173 0.849 1.00 91.44 147 GLY A O 1
ATOM 1142 N N . PHE A 1 148 ? 9.238 6.121 0.693 1.00 94.06 148 PHE A N 1
ATOM 1143 C CA . PHE A 1 148 ? 8.500 5.573 1.838 1.00 94.06 148 PHE A CA 1
ATOM 1144 C C . PHE A 1 148 ? 8.781 6.343 3.128 1.00 94.06 148 PHE A C 1
ATOM 1146 O O . PHE A 1 148 ? 7.849 6.645 3.860 1.00 94.06 148 PHE A O 1
ATOM 1153 N N . ALA A 1 149 ? 10.039 6.706 3.400 1.00 95.19 149 ALA A N 1
ATOM 1154 C CA . ALA A 1 149 ? 10.399 7.411 4.631 1.00 95.19 149 ALA A CA 1
ATOM 1155 C C . ALA A 1 149 ? 9.696 8.777 4.747 1.00 95.19 149 ALA A C 1
ATOM 1157 O O . ALA A 1 149 ? 9.086 9.074 5.773 1.00 95.19 149 ALA A O 1
ATOM 1158 N N . ALA A 1 150 ? 9.710 9.571 3.671 1.00 93.50 150 ALA A N 1
ATOM 1159 C CA . ALA A 1 150 ? 9.031 10.867 3.630 1.00 93.50 150 ALA A CA 1
ATOM 1160 C C . ALA A 1 150 ? 7.507 10.714 3.754 1.00 93.50 150 ALA A C 1
ATOM 1162 O O . ALA A 1 150 ? 6.855 11.427 4.514 1.00 93.50 150 ALA A O 1
ATOM 1163 N N . TRP A 1 151 ? 6.941 9.728 3.059 1.00 94.06 151 TRP A N 1
ATOM 1164 C CA . TRP A 1 151 ? 5.520 9.408 3.144 1.00 94.06 151 TRP A CA 1
ATOM 1165 C C . TRP A 1 151 ? 5.106 8.935 4.546 1.00 94.06 151 TRP A C 1
ATOM 1167 O O . TRP A 1 151 ? 4.063 9.332 5.065 1.00 94.06 151 TRP A O 1
ATOM 1177 N N . ARG A 1 152 ? 5.947 8.126 5.199 1.00 96.00 152 ARG A N 1
ATOM 1178 C CA . ARG A 1 152 ? 5.723 7.616 6.554 1.00 96.00 152 ARG A CA 1
ATOM 1179 C C . ARG A 1 152 ? 5.750 8.738 7.585 1.00 96.00 152 ARG A C 1
ATOM 1181 O O . ARG A 1 152 ? 4.919 8.720 8.492 1.00 96.00 152 ARG A O 1
ATOM 1188 N N . LEU A 1 153 ? 6.647 9.710 7.418 1.00 95.44 153 LEU A N 1
ATOM 1189 C CA . LEU A 1 153 ? 6.692 10.914 8.244 1.00 95.44 153 LEU A CA 1
ATOM 1190 C C . LEU A 1 153 ? 5.401 11.733 8.103 1.00 95.44 153 LEU A C 1
ATOM 1192 O O . LEU A 1 153 ? 4.805 12.097 9.114 1.00 95.44 153 LEU A O 1
ATOM 1196 N N . ALA A 1 154 ? 4.913 11.939 6.875 1.00 94.44 154 ALA A N 1
ATOM 1197 C CA . ALA A 1 154 ? 3.639 12.624 6.639 1.00 94.44 154 ALA A CA 1
ATOM 1198 C C . ALA A 1 154 ? 2.453 11.901 7.310 1.00 94.44 154 ALA A C 1
ATOM 1200 O O . ALA A 1 154 ? 1.564 12.541 7.868 1.00 94.44 154 ALA A O 1
ATOM 1201 N N . LEU A 1 155 ? 2.456 10.561 7.325 1.00 95.75 155 LEU A N 1
ATOM 1202 C CA . LEU A 1 155 ? 1.455 9.771 8.052 1.00 95.75 155 LEU A CA 1
ATOM 1203 C C . LEU A 1 155 ? 1.549 9.966 9.566 1.00 95.75 155 LEU A C 1
ATOM 1205 O O . LEU A 1 155 ? 0.526 10.135 10.223 1.00 95.75 155 LEU A O 1
ATOM 1209 N N . GLN A 1 156 ? 2.756 9.947 10.129 1.00 96.62 156 GLN A N 1
ATOM 1210 C CA . GLN A 1 156 ? 2.955 10.176 11.562 1.00 96.62 156 GLN A CA 1
ATOM 1211 C C . GLN A 1 156 ? 2.484 11.572 11.981 1.00 96.62 156 GLN A C 1
ATOM 1213 O O . GLN A 1 156 ? 1.798 11.699 12.992 1.00 96.62 156 GLN A O 1
ATOM 1218 N N . GLN A 1 157 ? 2.781 12.595 11.178 1.00 95.56 157 GLN A N 1
ATOM 1219 C CA . GLN A 1 157 ? 2.297 13.960 11.397 1.00 95.56 157 GLN A CA 1
ATOM 1220 C C . GLN A 1 157 ? 0.765 14.025 11.352 1.00 95.56 157 GLN A C 1
ATOM 1222 O O . GLN A 1 157 ? 0.148 14.528 12.286 1.00 95.56 157 GLN A O 1
ATOM 1227 N N . ALA A 1 158 ? 0.136 13.435 10.330 1.00 94.00 158 ALA A N 1
ATOM 1228 C CA . ALA A 1 158 ? -1.322 13.413 10.210 1.00 94.00 158 ALA A CA 1
ATOM 1229 C C . ALA A 1 158 ? -2.009 12.666 11.372 1.00 94.00 158 ALA A C 1
ATOM 1231 O O . ALA A 1 158 ? -3.072 13.077 11.839 1.00 94.00 158 ALA A O 1
ATOM 1232 N N . LEU A 1 159 ? -1.402 11.582 11.867 1.00 94.62 159 LEU A N 1
ATOM 1233 C CA . LEU A 1 159 ? -1.883 10.859 13.047 1.00 94.62 159 LEU A CA 1
ATOM 1234 C C . LEU A 1 159 ? -1.758 11.696 14.325 1.00 94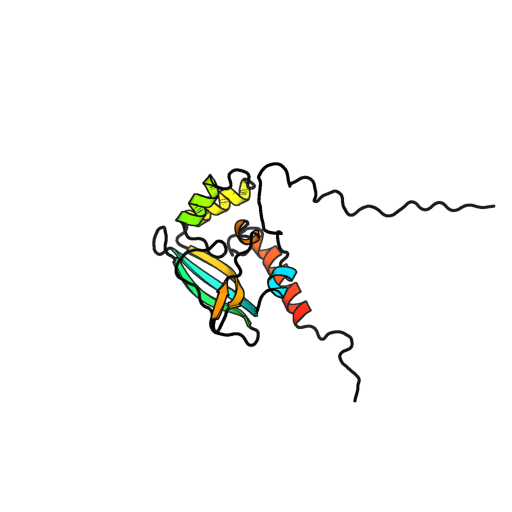.62 159 LEU A C 1
ATOM 1236 O O . LEU A 1 159 ? -2.696 11.723 15.120 1.00 94.62 159 LEU A O 1
ATOM 1240 N N . ALA A 1 160 ? -0.641 12.405 14.505 1.00 92.81 160 ALA A N 1
ATOM 1241 C CA . ALA A 1 160 ? -0.439 13.299 15.642 1.00 92.81 160 ALA A CA 1
ATOM 1242 C C . ALA A 1 160 ? -1.445 14.463 15.638 1.00 92.81 160 ALA A C 1
ATOM 1244 O O . ALA A 1 160 ? -2.059 14.742 16.665 1.00 92.81 160 ALA A O 1
ATOM 1245 N N . GLU A 1 161 ? -1.690 15.082 14.477 1.00 91.56 161 GLU A N 1
ATOM 1246 C CA . GLU A 1 161 ? -2.722 16.117 14.313 1.00 91.56 161 GLU A CA 1
ATOM 1247 C C . GLU A 1 161 ? -4.121 15.604 14.668 1.00 91.56 161 GLU A C 1
ATOM 1249 O O . GLU A 1 161 ? -4.912 16.323 15.273 1.00 91.56 161 GLU A O 1
ATOM 1254 N N . ARG A 1 162 ? -4.438 14.355 14.305 1.00 87.06 162 ARG A N 1
ATOM 1255 C CA . ARG A 1 162 ? -5.736 13.738 14.605 1.00 87.06 162 ARG A CA 1
ATOM 1256 C C . ARG A 1 162 ? -5.921 13.448 16.096 1.00 87.06 162 ARG A C 1
ATOM 1258 O O . ARG A 1 162 ? -7.051 13.496 16.576 1.00 87.06 162 ARG A O 1
ATOM 1265 N N . ALA A 1 163 ? -4.842 13.118 16.801 1.00 84.62 163 ALA A N 1
ATOM 1266 C CA . ALA A 1 163 ? -4.857 12.853 18.238 1.00 84.62 163 ALA A CA 1
ATOM 1267 C C . ALA A 1 163 ? -4.838 14.136 19.088 1.00 84.62 163 ALA A C 1
ATOM 1269 O O . ALA A 1 163 ? -5.214 14.093 20.259 1.00 84.62 163 ALA A O 1
ATOM 1270 N N . ALA A 1 164 ? -4.400 15.266 18.523 1.00 78.81 164 ALA A N 1
ATOM 1271 C CA . ALA A 1 164 ? -4.328 16.529 19.241 1.00 78.81 164 ALA A CA 1
ATOM 1272 C C . ALA A 1 164 ? -5.728 16.985 19.709 1.00 78.81 164 ALA A C 1
ATOM 1274 O O . ALA A 1 164 ? -6.686 16.943 18.928 1.00 78.81 164 ALA A O 1
ATOM 1275 N N . PRO A 1 165 ? -5.870 17.465 20.960 1.00 60.25 165 PRO A N 1
ATOM 1276 C CA . PRO A 1 165 ? -7.105 18.091 21.411 1.00 60.25 165 PRO A CA 1
ATOM 1277 C C . PRO A 1 165 ? -7.442 19.255 20.483 1.00 60.25 165 PRO A C 1
ATOM 1279 O O . PRO A 1 165 ? -6.582 20.093 20.202 1.00 60.25 165 PRO A O 1
ATOM 1282 N N . ARG A 1 166 ? -8.692 19.342 20.013 1.00 60.78 166 ARG A N 1
ATOM 1283 C CA . ARG A 1 166 ? -9.126 20.534 19.280 1.00 60.78 166 ARG A CA 1
ATOM 1284 C C . ARG A 1 166 ? -9.000 21.741 20.220 1.00 60.78 166 ARG A C 1
ATOM 1286 O O . ARG A 1 166 ? -9.626 21.715 21.285 1.00 60.78 166 ARG A O 1
ATOM 1293 N N . PRO A 1 167 ? -8.225 22.782 19.868 1.00 50.94 167 PRO A N 1
ATOM 1294 C CA . PRO A 1 167 ? -8.200 24.004 20.660 1.00 50.94 167 PRO A CA 1
ATOM 1295 C C . PRO A 1 167 ? -9.627 24.571 20.700 1.00 50.94 167 PRO A C 1
ATOM 1297 O O . PRO A 1 167 ? -10.208 24.862 19.658 1.00 50.94 167 PRO A O 1
ATOM 1300 N N . GLY A 1 168 ? -10.216 24.618 21.901 1.00 57.44 168 GLY A N 1
ATOM 1301 C CA . GLY A 1 168 ? -11.612 25.016 22.141 1.00 57.44 168 GLY A CA 1
ATOM 1302 C C . GLY A 1 168 ? -12.489 23.990 22.877 1.00 57.44 168 GLY A C 1
ATOM 1303 O O . GLY A 1 168 ? -13.618 24.316 23.220 1.00 57.44 168 GLY A O 1
ATOM 1304 N N . ALA A 1 169 ? -12.002 22.773 23.158 1.00 53.59 169 ALA A N 1
ATOM 1305 C CA . ALA A 1 169 ? -12.780 21.741 23.869 1.00 53.59 169 ALA A CA 1
ATOM 1306 C C . ALA A 1 169 ? -12.727 21.815 25.420 1.00 53.59 169 ALA A C 1
ATOM 1308 O O . ALA A 1 169 ? -13.266 20.943 26.097 1.00 53.59 169 ALA A O 1
ATOM 1309 N N . ALA A 1 170 ? -12.117 22.853 25.994 1.00 52.31 170 ALA A N 1
ATOM 1310 C CA . ALA A 1 170 ? -12.214 23.222 27.413 1.00 52.31 170 ALA A CA 1
ATOM 1311 C C . ALA A 1 170 ? -12.154 24.763 27.482 1.00 52.31 170 ALA A C 1
ATOM 1313 O O . ALA A 1 170 ? -11.302 25.346 26.823 1.00 52.31 170 ALA A O 1
ATOM 1314 N N . ALA A 1 171 ? -13.028 25.504 28.163 1.00 48.28 171 ALA A N 1
ATOM 1315 C CA . ALA A 1 171 ? -13.716 25.220 29.412 1.00 48.28 171 ALA A CA 1
ATOM 1316 C C . ALA A 1 171 ? -15.208 25.601 29.356 1.00 48.28 171 ALA A C 1
ATOM 1318 O O . ALA A 1 171 ? -15.573 26.715 28.991 1.00 48.28 171 ALA A O 1
ATOM 1319 N N . GLY A 1 172 ? -16.055 24.661 29.761 1.00 50.03 172 GLY A N 1
ATOM 1320 C CA . GLY A 1 172 ? -17.479 24.862 30.003 1.00 50.03 172 GLY A CA 1
ATOM 1321 C C . GLY A 1 172 ? -17.918 23.899 31.095 1.00 50.03 172 GLY A C 1
ATOM 1322 O O . GLY A 1 172 ? -18.599 22.916 30.817 1.00 50.03 172 GLY A O 1
ATOM 1323 N N . ARG A 1 173 ? -17.418 24.125 32.308 1.00 46.06 173 ARG A N 1
ATOM 1324 C CA . ARG A 1 173 ? -18.002 23.649 33.561 1.00 46.06 173 ARG A CA 1
ATOM 1325 C C . ARG A 1 173 ? -17.847 24.752 34.588 1.00 46.06 173 ARG A C 1
ATOM 1327 O O . ARG A 1 173 ? -16.747 25.347 34.600 1.00 46.06 173 ARG A O 1
#

Sequence (173 aa):
MSATRRPGACFGAALLAAWLGAGRVDAGEQLTVKELLARSSAVIEVSVTFAGARALRVEAQHWLWRGDSAEPFFDRAGGTCLPTRDRLRQWRSTYANFPAPTRARWAQLARAKGYRAVVFLRQQGPRLVPCCELEALSLTHVFTHPGFAAWRLALQQALAERAAPRPGAAAGR

Secondary structure (DSSP, 8-state):
-----------SSSSSSTT--S----S-----HHHHHHT-SEEEEEEEEE-SSS-EEEEEEEEEEE-S---B---SS--SSS--HHHHHHHHHHTTTS-HHHHHHHHHHHHSSEEEEEEEEEEETTEEEE---GGGGG-TTBTTSTTHHHHHHHHHHHHHHHHSPPTT-----

Radius of gyration: 20.3 Å; chains: 1; bounding box: 33×82×56 Å